Protein AF-A0A535V339-F1 (afdb_monomer_lite)

Radius of gyration: 13.51 Å; chains: 1; bounding box: 35×16×36 Å

Foldseek 3Di:
DDPDADEAEEAPPPVVVVVVCVVVPHPYYDHQDPDPVVNVVVVVVVVCCVQPPDADPVRVRDDPD

Secondary structure (DSSP, 8-state):
------EEEE-TT-HHHHHHHHHTT-SEEEEPPSSHHHHHHHHHHHHHIIIII---TT-TT----

Structure (mmCIF, N/CA/C/O backbone):
data_AF-A0A535V339-F1
#
_entry.id   AF-A0A535V339-F1
#
loop_
_atom_site.group_PDB
_atom_site.id
_atom_site.type_symbol
_atom_site.label_atom_id
_atom_site.label_alt_id
_atom_site.label_comp_id
_atom_site.label_asym_id
_atom_site.label_entity_id
_atom_site.label_seq_id
_atom_site.pdbx_PDB_ins_code
_atom_site.Cartn_x
_atom_site.Cartn_y
_atom_site.Cartn_z
_atom_site.occupancy
_atom_site.B_iso_or_equiv
_atom_site.auth_seq_id
_atom_site.auth_comp_id
_atom_site.auth_asym_id
_atom_site.auth_atom_id
_atom_site.pdbx_PDB_model_num
ATOM 1 N N . MET A 1 1 ? -7.569 -0.170 -24.097 1.00 48.72 1 MET A N 1
ATOM 2 C CA . MET A 1 1 ? -7.370 0.622 -22.861 1.00 48.72 1 MET A CA 1
ATOM 3 C C . MET A 1 1 ? -6.038 0.220 -22.242 1.00 48.72 1 MET A C 1
ATOM 5 O O . MET A 1 1 ? -5.761 -0.970 -22.181 1.00 48.72 1 MET A O 1
ATOM 9 N N . ARG A 1 2 ? -5.190 1.178 -21.841 1.00 56.12 2 ARG A N 1
ATOM 10 C CA . ARG A 1 2 ? -3.969 0.889 -21.065 1.00 56.12 2 ARG A CA 1
ATOM 11 C C . ARG A 1 2 ? -4.386 0.619 -19.620 1.00 56.12 2 ARG A C 1
ATOM 13 O O . ARG A 1 2 ? -4.963 1.498 -18.992 1.00 56.12 2 ARG A O 1
ATOM 20 N N . HIS A 1 3 ? -4.110 -0.578 -19.111 1.00 69.81 3 HIS A N 1
ATOM 21 C CA . HIS A 1 3 ? -4.269 -0.890 -17.691 1.00 6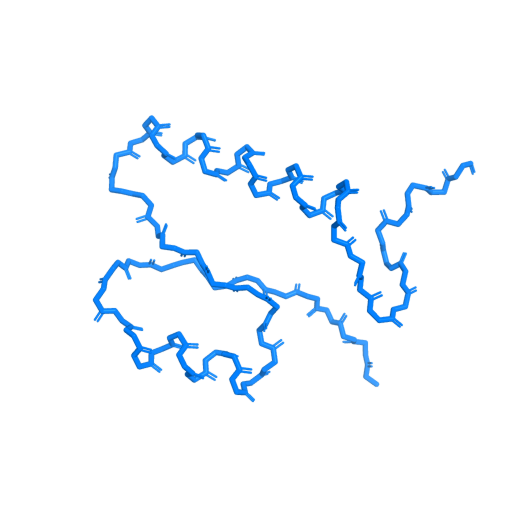9.81 3 HIS A CA 1
ATOM 22 C C . HIS A 1 3 ? -3.164 -0.174 -16.914 1.00 69.81 3 HIS A C 1
ATOM 24 O O . HIS A 1 3 ? -2.044 -0.673 -16.823 1.00 69.81 3 HIS A O 1
ATOM 30 N N . ILE A 1 4 ? -3.464 1.025 -16.417 1.00 75.25 4 ILE A N 1
ATOM 31 C CA . ILE A 1 4 ? -2.586 1.732 -15.488 1.00 75.25 4 ILE A CA 1
ATOM 32 C C . ILE A 1 4 ? -2.854 1.137 -14.106 1.00 75.25 4 ILE A C 1
ATOM 34 O O . ILE A 1 4 ? -3.991 1.216 -13.634 1.00 75.25 4 ILE A O 1
ATOM 38 N N . PRO A 1 5 ? -1.860 0.509 -13.465 1.00 75.44 5 PRO A N 1
ATOM 39 C CA . PRO A 1 5 ? -2.060 0.016 -12.122 1.00 75.44 5 PRO A CA 1
ATOM 40 C C . PRO A 1 5 ? -2.199 1.193 -11.156 1.00 75.44 5 PRO A C 1
ATOM 42 O O . PRO A 1 5 ? -1.435 2.154 -11.220 1.00 75.44 5 PRO A O 1
ATOM 45 N N . PHE A 1 6 ? -3.156 1.096 -10.241 1.00 84.12 6 PHE A N 1
ATOM 46 C CA . PHE A 1 6 ? -3.302 2.044 -9.145 1.00 84.12 6 PHE A CA 1
ATOM 47 C C . PHE A 1 6 ? -3.488 1.298 -7.824 1.00 84.12 6 PHE A C 1
ATOM 49 O O . PHE A 1 6 ? -4.043 0.193 -7.783 1.00 84.12 6 PHE A O 1
ATOM 56 N N . VAL A 1 7 ? -2.995 1.924 -6.757 1.00 86.88 7 VAL A N 1
ATOM 57 C CA . VAL A 1 7 ? -3.130 1.476 -5.369 1.00 86.88 7 VAL A CA 1
ATOM 58 C C . VAL A 1 7 ? -4.064 2.423 -4.651 1.00 86.88 7 VAL A C 1
ATOM 60 O O . VAL A 1 7 ? -3.942 3.639 -4.785 1.00 86.88 7 VAL A O 1
ATOM 63 N N . ILE A 1 8 ? -4.965 1.862 -3.859 1.00 90.00 8 ILE A N 1
ATOM 64 C CA . ILE A 1 8 ? -5.775 2.642 -2.930 1.00 90.00 8 ILE A CA 1
ATOM 65 C C . ILE A 1 8 ? -5.008 2.740 -1.613 1.00 90.00 8 ILE A C 1
ATOM 67 O O . ILE A 1 8 ? -4.635 1.713 -1.053 1.00 90.00 8 ILE A O 1
ATOM 71 N N . PHE A 1 9 ? -4.766 3.962 -1.138 1.00 91.00 9 PHE A N 1
ATOM 72 C CA . PHE A 1 9 ? -4.069 4.242 0.117 1.00 91.00 9 PHE A CA 1
ATOM 73 C C . PHE A 1 9 ? -4.963 5.090 1.026 1.00 91.00 9 PHE A C 1
ATOM 75 O O . PHE A 1 9 ? -5.077 6.299 0.827 1.00 91.00 9 PHE A O 1
ATOM 82 N N . THR A 1 10 ? -5.647 4.456 1.981 1.00 88.25 10 THR A N 1
ATOM 83 C CA . THR A 1 10 ? -6.670 5.110 2.822 1.00 88.25 10 THR A CA 1
ATOM 84 C C . THR A 1 10 ? -6.659 4.585 4.258 1.00 88.25 10 THR A C 1
ATOM 86 O O . THR A 1 10 ? -6.047 3.560 4.543 1.00 88.25 10 THR A O 1
ATOM 89 N N . SER A 1 11 ? -7.301 5.295 5.182 1.00 86.31 11 SER A N 1
ATOM 90 C CA . SER A 1 11 ? -7.371 4.932 6.602 1.00 86.31 11 SER A CA 1
ATOM 91 C C . SER A 1 11 ? -8.113 3.608 6.844 1.00 86.31 11 SER A C 1
ATOM 93 O O . SER A 1 11 ? -8.909 3.144 6.026 1.00 86.31 11 SER A O 1
ATOM 95 N N . ALA A 1 12 ? -7.866 2.996 8.004 1.00 81.00 12 ALA A N 1
ATOM 96 C CA . ALA A 1 12 ? -8.583 1.799 8.438 1.00 81.00 12 ALA A CA 1
ATOM 97 C C . ALA A 1 12 ? -10.094 2.062 8.620 1.00 81.00 12 ALA A 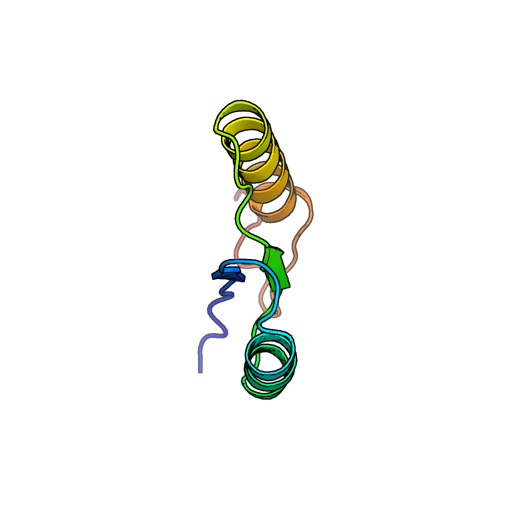C 1
ATOM 99 O O . ALA A 1 12 ? -10.515 3.195 8.850 1.00 81.00 12 ALA A O 1
ATOM 100 N N . GLY A 1 13 ? -10.907 1.002 8.545 1.00 80.25 13 GLY A N 1
ATOM 101 C CA . GLY A 1 13 ? -12.362 1.070 8.758 1.00 80.25 13 GLY A CA 1
ATOM 102 C C . GLY A 1 13 ? -13.198 1.338 7.501 1.00 80.25 13 GLY A C 1
ATOM 103 O O . GLY A 1 13 ? -14.402 1.548 7.602 1.00 80.25 13 GLY A O 1
ATOM 104 N N . GLN A 1 14 ? -12.587 1.310 6.313 1.00 82.62 14 GLN A N 1
ATOM 105 C CA . GLN A 1 14 ? -13.269 1.539 5.033 1.00 82.62 14 GLN A CA 1
ATOM 106 C C . GLN A 1 14 ? -13.325 0.286 4.145 1.00 82.62 14 GLN A C 1
ATOM 108 O O . GLN A 1 14 ? -13.070 0.325 2.943 1.00 82.62 14 GLN A O 1
ATOM 113 N N . GLU A 1 15 ? -13.703 -0.856 4.721 1.00 81.00 15 GLU A N 1
ATOM 114 C CA . GLU A 1 15 ? -13.775 -2.145 4.008 1.00 81.00 15 GLU A CA 1
ATOM 115 C C . GLU A 1 15 ? -14.712 -2.117 2.790 1.00 81.00 15 GLU A C 1
ATOM 117 O O . GLU A 1 15 ? -14.432 -2.751 1.771 1.00 81.00 15 GLU A O 1
ATOM 122 N N . GLY A 1 16 ? -15.784 -1.320 2.840 1.00 86.44 16 GLY A N 1
ATOM 123 C CA . GLY A 1 16 ? -16.660 -1.100 1.685 1.00 86.44 16 GLY A CA 1
ATOM 124 C C . GLY A 1 16 ? -15.941 -0.440 0.501 1.00 86.44 16 GLY A C 1
ATOM 125 O O . GLY A 1 16 ? -16.181 -0.806 -0.653 1.00 86.44 16 GLY A O 1
ATOM 126 N N . GLU A 1 17 ? -15.018 0.488 0.770 1.00 85.75 17 GLU A N 1
ATOM 127 C CA . GLU A 1 17 ? -14.214 1.147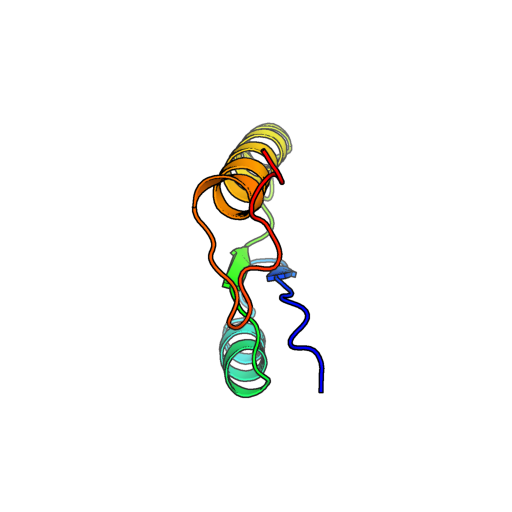 -0.262 1.00 85.75 17 GLU A CA 1
ATOM 128 C C . GLU A 1 17 ? -13.164 0.205 -0.844 1.00 85.75 17 GLU A C 1
ATOM 130 O O . GLU A 1 17 ? -12.980 0.180 -2.061 1.00 85.75 17 GLU A O 1
ATOM 135 N N . MET A 1 18 ? -12.548 -0.632 -0.007 1.00 88.38 18 MET A N 1
ATOM 136 C CA . MET A 1 18 ? -11.636 -1.687 -0.451 1.00 88.38 18 MET A CA 1
ATOM 137 C C . MET A 1 18 ? -12.322 -2.626 -1.451 1.00 88.38 18 MET A C 1
ATOM 139 O O . MET A 1 18 ? -11.837 -2.814 -2.569 1.00 88.38 18 MET A O 1
ATOM 143 N N . VAL A 1 19 ? -13.479 -3.186 -1.078 1.00 90.25 19 VAL A N 1
ATOM 144 C CA . VAL A 1 19 ? -14.233 -4.114 -1.937 1.00 90.25 19 VAL A CA 1
ATOM 145 C C . VAL A 1 19 ? -14.646 -3.434 -3.241 1.00 90.25 19 VAL A C 1
ATOM 147 O O . VAL A 1 19 ? -14.523 -4.021 -4.319 1.00 90.25 19 VAL A O 1
ATOM 150 N N . ARG A 1 20 ? -15.119 -2.185 -3.170 1.00 90.81 20 ARG A N 1
ATOM 151 C CA . ARG A 1 20 ? -15.480 -1.404 -4.359 1.00 90.81 20 ARG A CA 1
ATOM 152 C C . ARG A 1 20 ? -14.269 -1.147 -5.257 1.00 90.81 20 ARG A C 1
ATOM 154 O O . ARG A 1 20 ? -14.386 -1.287 -6.469 1.00 90.81 20 ARG A O 1
ATOM 161 N N . GLY A 1 21 ? -13.122 -0.815 -4.678 1.00 88.88 21 GLY A N 1
ATOM 162 C CA . GLY A 1 21 ? -11.874 -0.575 -5.391 1.00 88.88 21 GLY A CA 1
ATOM 163 C C . GLY A 1 21 ? -11.421 -1.775 -6.213 1.00 88.88 21 GLY A C 1
ATOM 164 O O . GLY A 1 21 ? -11.172 -1.645 -7.411 1.00 88.88 21 GLY A O 1
ATOM 165 N N . TYR A 1 22 ? -11.401 -2.962 -5.602 1.00 88.56 22 TYR A N 1
ATOM 166 C CA . TYR A 1 22 ? -11.056 -4.192 -6.316 1.00 88.56 22 TYR A CA 1
ATOM 167 C C . TYR A 1 22 ? -12.052 -4.519 -7.436 1.00 88.56 22 TYR A C 1
ATOM 169 O O . TYR A 1 22 ? -11.632 -4.888 -8.531 1.00 88.56 22 TYR A O 1
ATOM 177 N N . LYS A 1 23 ? -13.359 -4.297 -7.229 1.00 89.75 23 LYS A N 1
ATOM 178 C CA . LYS A 1 23 ? -14.372 -4.456 -8.294 1.00 89.75 23 LYS A CA 1
ATOM 179 C C . LYS A 1 23 ? -14.153 -3.514 -9.483 1.00 89.75 23 LYS A C 1
ATOM 181 O O . LYS A 1 23 ? -14.521 -3.861 -10.600 1.00 89.75 23 LYS A O 1
ATOM 186 N N . LEU A 1 24 ? -13.567 -2.340 -9.250 1.00 88.31 24 LEU A N 1
ATOM 187 C CA . LEU A 1 24 ? -13.249 -1.348 -10.283 1.00 88.31 24 LEU A CA 1
ATOM 188 C C . LEU A 1 24 ? -11.868 -1.563 -10.931 1.00 88.31 24 LEU A C 1
ATOM 190 O O . LEU A 1 24 ? -11.473 -0.776 -11.789 1.00 88.31 24 LEU A O 1
ATOM 194 N N . GLY A 1 25 ? -11.142 -2.619 -10.552 1.00 85.75 25 GLY A N 1
ATOM 195 C CA . GLY A 1 25 ? -9.853 -2.969 -11.150 1.00 85.75 25 GLY A CA 1
ATOM 196 C C . GLY A 1 25 ? -8.632 -2.388 -10.436 1.00 85.75 25 GLY A C 1
ATOM 197 O O . GLY A 1 25 ? -7.568 -2.296 -11.051 1.00 85.75 25 GLY A O 1
ATOM 198 N N . ALA A 1 26 ? -8.754 -2.004 -9.160 1.00 87.50 26 ALA A N 1
ATOM 199 C CA . ALA A 1 26 ? -7.587 -1.677 -8.345 1.00 87.50 26 ALA A CA 1
ATOM 200 C C . ALA A 1 26 ? -6.634 -2.875 -8.275 1.00 87.50 26 ALA A C 1
ATOM 202 O O . ALA A 1 26 ? -7.060 -4.022 -8.134 1.00 87.50 26 ALA A O 1
ATOM 203 N N . ASN A 1 27 ? -5.334 -2.602 -8.355 1.00 86.44 27 ASN A N 1
ATOM 204 C CA . ASN A 1 27 ? -4.330 -3.657 -8.296 1.00 86.44 27 ASN A CA 1
ATOM 205 C C . ASN A 1 27 ? -4.006 -4.050 -6.850 1.00 86.44 27 ASN A C 1
ATOM 207 O O . ASN A 1 27 ? -3.712 -5.209 -6.572 1.00 86.44 27 ASN A O 1
ATOM 211 N N . SER A 1 28 ? -4.063 -3.093 -5.923 1.00 87.31 28 SER A N 1
ATOM 212 C CA . SER A 1 28 ? -3.835 -3.334 -4.498 1.00 87.31 28 SER A CA 1
ATOM 213 C C . SER A 1 28 ? -4.534 -2.283 -3.636 1.00 87.31 28 SER A C 1
ATOM 215 O O . SER A 1 28 ? -4.860 -1.185 -4.096 1.00 87.31 28 SER A O 1
ATOM 217 N N . TYR A 1 29 ? -4.710 -2.618 -2.362 1.00 90.75 29 TYR A N 1
ATOM 218 C CA . TYR A 1 29 ? -5.223 -1.745 -1.313 1.00 90.75 29 TYR A CA 1
ATOM 219 C C . TYR A 1 29 ? -4.248 -1.758 -0.136 1.00 90.75 29 TYR A C 1
ATOM 221 O O . TYR A 1 29 ? -3.847 -2.829 0.316 1.00 90.75 29 TYR A O 1
ATOM 229 N N . VAL A 1 30 ? -3.874 -0.581 0.358 1.00 91.31 30 VAL A N 1
ATOM 230 C CA . VAL A 1 30 ? -2.976 -0.406 1.499 1.00 91.31 30 VAL A CA 1
ATOM 231 C C . VAL A 1 30 ? -3.620 0.533 2.508 1.00 91.31 30 VAL A C 1
ATOM 233 O O . VAL A 1 30 ? -4.075 1.625 2.169 1.00 91.31 30 VAL A O 1
ATOM 236 N N . VAL A 1 31 ? -3.643 0.104 3.767 1.00 91.00 31 VAL A N 1
ATOM 237 C CA . VAL A 1 31 ? -4.099 0.950 4.868 1.00 91.00 31 VAL A CA 1
ATOM 238 C C . VAL A 1 31 ? -3.018 1.981 5.172 1.00 91.00 31 VAL A C 1
ATOM 240 O O . VAL A 1 31 ? -1.857 1.625 5.364 1.00 91.00 31 VAL A O 1
ATOM 243 N N . LYS A 1 32 ? -3.396 3.257 5.222 1.00 89.81 32 LYS A N 1
ATOM 244 C CA . LYS A 1 32 ? -2.515 4.354 5.603 1.00 89.81 32 LYS A CA 1
ATOM 245 C C . LYS A 1 32 ? -2.053 4.160 7.052 1.00 89.81 32 LYS A C 1
ATOM 247 O O . LYS A 1 32 ? -2.907 4.157 7.941 1.00 89.81 32 LYS A O 1
ATOM 252 N N . PRO A 1 33 ? -0.739 4.032 7.301 1.00 91.19 33 PRO A N 1
ATOM 253 C CA . PRO A 1 33 ? -0.211 3.958 8.654 1.00 91.19 33 PRO A CA 1
ATOM 254 C C . PRO A 1 33 ? -0.524 5.238 9.423 1.00 91.19 33 PRO A C 1
ATOM 256 O O . PRO A 1 33 ? -0.544 6.332 8.852 1.00 91.19 33 PRO A O 1
ATOM 259 N N . VAL A 1 34 ? -0.809 5.080 10.712 1.00 88.75 34 VAL A N 1
ATOM 260 C CA . VAL A 1 34 ? -1.190 6.193 11.590 1.00 88.75 34 VAL A CA 1
ATOM 261 C C . VAL A 1 34 ? 0.047 6.971 12.031 1.00 88.75 34 VAL A C 1
ATOM 263 O O . VAL A 1 34 ? 0.007 8.198 12.094 1.00 88.75 34 VAL A O 1
ATOM 266 N N . ASP A 1 35 ? 1.143 6.266 12.302 1.00 91.75 35 ASP A N 1
ATOM 267 C CA . ASP A 1 35 ? 2.418 6.840 12.708 1.00 91.75 35 ASP A CA 1
ATOM 268 C C . ASP A 1 35 ? 3.385 7.016 11.524 1.00 91.75 35 ASP A C 1
ATOM 270 O O . ASP A 1 35 ? 3.306 6.344 10.491 1.00 91.75 35 ASP A O 1
ATOM 274 N N . PHE A 1 36 ? 4.294 7.981 11.673 1.00 87.94 36 PHE A N 1
ATOM 275 C CA . PHE A 1 36 ? 5.218 8.376 10.612 1.00 87.94 36 PHE A CA 1
ATOM 276 C C . PHE A 1 36 ? 6.301 7.321 10.339 1.00 87.94 36 PHE A C 1
ATOM 278 O O . PHE A 1 36 ? 6.702 7.136 9.192 1.00 87.94 36 PHE A O 1
ATOM 285 N N . GLU A 1 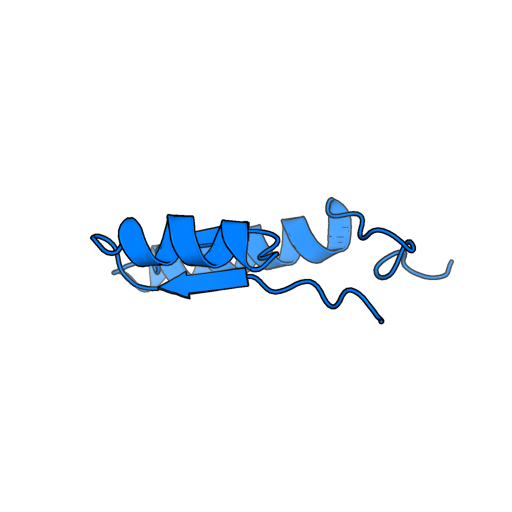37 ? 6.746 6.607 11.371 1.00 90.94 37 GLU A N 1
ATOM 286 C CA . GLU A 1 37 ? 7.778 5.571 11.257 1.00 90.94 37 GLU A CA 1
ATOM 287 C C . GLU A 1 37 ? 7.265 4.389 10.417 1.00 90.94 37 GLU A C 1
ATOM 289 O O . GLU A 1 37 ? 7.897 3.993 9.435 1.00 90.94 37 GLU A O 1
ATOM 294 N N . CYS A 1 38 ? 6.055 3.902 10.703 1.0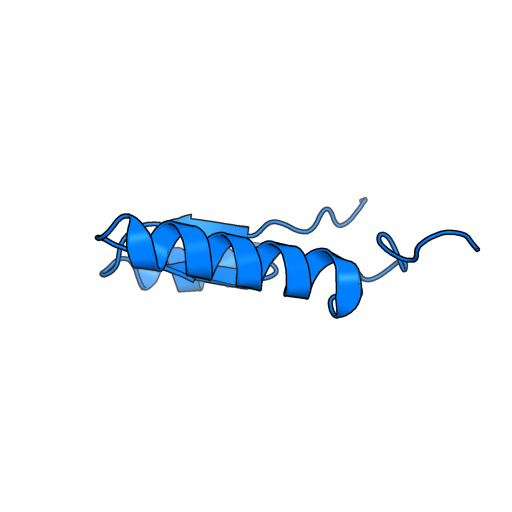0 90.06 38 CYS A N 1
ATOM 295 C CA . CYS A 1 38 ? 5.373 2.891 9.898 1.00 90.06 38 CYS A CA 1
ATOM 296 C C . CYS A 1 38 ? 5.009 3.415 8.507 1.00 90.06 38 CYS A C 1
ATOM 298 O O . CYS A 1 38 ? 4.971 2.632 7.555 1.00 90.06 38 CYS A O 1
ATOM 300 N N . PHE A 1 39 ? 4.741 4.716 8.353 1.00 91.19 39 PHE A N 1
ATOM 301 C CA . PHE A 1 39 ? 4.521 5.320 7.040 1.00 91.19 39 PHE A CA 1
ATOM 302 C C . PHE A 1 39 ? 5.757 5.201 6.145 1.00 91.19 39 PHE A C 1
ATOM 304 O O . PHE A 1 39 ? 5.628 4.730 5.012 1.00 91.19 39 PHE A O 1
ATOM 311 N N . GLU A 1 40 ? 6.941 5.582 6.637 1.00 94.38 40 GLU A N 1
ATOM 312 C CA . GLU A 1 40 ? 8.176 5.491 5.853 1.00 94.38 40 GLU A CA 1
ATOM 313 C C . GLU A 1 40 ? 8.455 4.042 5.431 1.00 94.38 40 GLU A C 1
ATOM 315 O O . GLU A 1 40 ? 8.708 3.771 4.251 1.00 94.38 40 GLU A O 1
ATOM 320 N N . ASP A 1 41 ? 8.336 3.101 6.370 1.00 94.31 41 ASP A N 1
ATOM 321 C CA . ASP A 1 41 ? 8.559 1.685 6.094 1.00 94.31 41 ASP A CA 1
ATOM 322 C C . ASP A 1 41 ? 7.538 1.128 5.086 1.00 94.31 41 ASP A C 1
ATOM 324 O O . ASP A 1 41 ? 7.905 0.486 4.100 1.00 94.31 41 ASP A O 1
ATOM 328 N N . THR A 1 42 ? 6.257 1.474 5.236 1.00 93.19 42 THR A N 1
ATOM 329 C CA . THR A 1 42 ? 5.194 1.053 4.308 1.00 93.19 42 THR A CA 1
ATOM 330 C C . THR A 1 42 ? 5.438 1.571 2.892 1.00 93.19 42 THR A C 1
ATOM 332 O O . THR A 1 42 ? 5.301 0.821 1.921 1.00 93.19 42 THR A O 1
ATOM 335 N N . VAL A 1 43 ? 5.835 2.838 2.738 1.00 90.88 43 VAL A N 1
ATOM 336 C CA . VAL A 1 43 ? 6.151 3.421 1.424 1.00 90.88 43 VAL A CA 1
ATOM 337 C C . VAL A 1 43 ? 7.392 2.760 0.815 1.00 90.88 43 VAL A C 1
ATOM 339 O O . VAL A 1 43 ? 7.419 2.467 -0.389 1.00 90.88 43 VAL A O 1
ATOM 342 N N . ARG A 1 44 ? 8.408 2.455 1.630 1.00 92.06 44 ARG A N 1
ATOM 343 C CA . ARG A 1 44 ? 9.605 1.724 1.193 1.00 92.06 44 ARG A CA 1
ATOM 344 C C . ARG A 1 44 ? 9.258 0.317 0.705 1.00 92.06 44 ARG A C 1
ATOM 346 O O . ARG A 1 44 ? 9.717 -0.087 -0.364 1.00 92.06 44 ARG A O 1
ATOM 353 N N . GLN A 1 45 ? 8.408 -0.411 1.422 1.00 91.75 45 GLN A N 1
ATOM 354 C CA . GLN A 1 45 ? 7.942 -1.734 1.009 1.00 91.75 45 GLN A CA 1
ATOM 355 C C . GLN A 1 45 ? 7.107 -1.676 -0.278 1.00 91.75 45 GLN A C 1
ATOM 357 O O . GLN A 1 45 ? 7.345 -2.457 -1.203 1.00 91.75 45 GLN A O 1
ATOM 362 N N . LEU A 1 46 ? 6.185 -0.712 -0.373 1.00 89.88 46 LEU A N 1
ATOM 363 C CA . LEU A 1 46 ? 5.358 -0.477 -1.555 1.00 89.88 46 LEU A CA 1
ATOM 364 C C . LEU A 1 46 ? 6.210 -0.212 -2.798 1.00 89.88 46 LEU A C 1
ATOM 366 O O . LEU A 1 46 ? 6.076 -0.918 -3.795 1.00 89.88 46 LEU A O 1
ATOM 370 N N . SER A 1 47 ? 7.111 0.770 -2.743 1.00 87.81 47 SER A N 1
ATOM 371 C CA . SER A 1 47 ? 7.996 1.104 -3.869 1.00 87.81 47 SER A CA 1
ATOM 372 C C . SER A 1 47 ? 8.812 -0.107 -4.339 1.00 87.81 47 SER A C 1
ATOM 374 O O . SER A 1 47 ? 8.881 -0.399 -5.533 1.00 87.81 47 S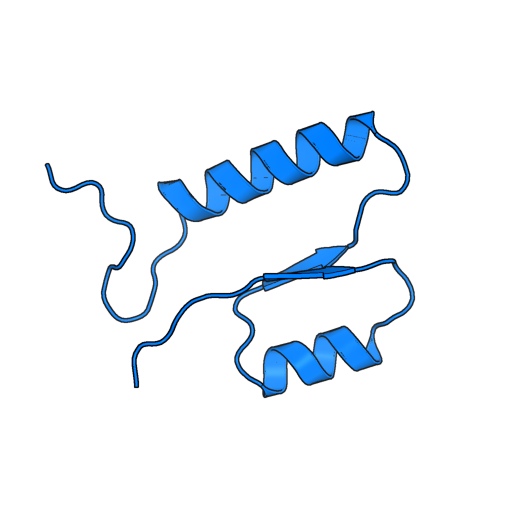ER A O 1
ATOM 376 N N . SER A 1 48 ? 9.346 -0.872 -3.389 1.00 88.75 48 SER A N 1
ATOM 377 C CA . SER A 1 48 ? 10.055 -2.129 -3.615 1.00 88.75 48 SER A CA 1
ATOM 378 C C . SER A 1 48 ? 9.196 -3.179 -4.334 1.00 88.75 48 SER A C 1
ATOM 380 O O . SER A 1 48 ? 9.640 -3.765 -5.324 1.00 88.75 48 SER A O 1
ATOM 382 N N . TYR A 1 49 ? 7.967 -3.406 -3.864 1.00 86.06 49 TYR A N 1
ATOM 383 C CA . TYR A 1 49 ? 7.020 -4.332 -4.487 1.00 86.06 49 TYR A CA 1
ATOM 384 C C . TYR A 1 49 ? 6.716 -3.924 -5.932 1.00 86.06 49 TYR A C 1
ATOM 386 O O . TYR A 1 49 ? 6.826 -4.745 -6.844 1.00 86.06 49 TYR A O 1
ATOM 394 N N . TRP A 1 50 ? 6.393 -2.648 -6.145 1.00 80.94 50 TRP A N 1
ATOM 395 C CA . TRP A 1 50 ? 6.000 -2.127 -7.450 1.00 80.94 50 TRP A CA 1
ATOM 396 C C . TRP A 1 50 ? 7.106 -2.242 -8.488 1.00 80.94 50 TRP A C 1
ATOM 398 O O . TRP A 1 50 ? 6.849 -2.708 -9.592 1.00 80.94 50 TRP A O 1
ATOM 408 N N . VAL A 1 51 ? 8.330 -1.856 -8.134 1.00 80.38 51 VAL A N 1
ATOM 409 C CA . VAL A 1 51 ? 9.447 -1.822 -9.086 1.00 80.38 51 VAL A CA 1
ATOM 410 C C . VAL A 1 51 ? 10.035 -3.210 -9.332 1.00 80.38 51 VAL A C 1
ATOM 412 O O . VAL A 1 51 ? 10.447 -3.507 -10.449 1.00 80.38 51 VAL A O 1
ATOM 415 N N . ARG A 1 52 ? 10.106 -4.069 -8.306 1.00 82.38 52 ARG A N 1
ATOM 416 C CA . ARG A 1 52 ? 10.859 -5.331 -8.409 1.00 82.38 52 ARG A CA 1
ATOM 417 C C . ARG A 1 52 ? 9.996 -6.563 -8.631 1.00 82.38 52 ARG A C 1
ATOM 419 O O . ARG A 1 52 ? 10.468 -7.522 -9.234 1.00 82.38 52 ARG A O 1
ATOM 426 N N . LEU A 1 53 ? 8.781 -6.581 -8.087 1.00 80.31 53 LEU A N 1
ATOM 427 C CA . LEU A 1 53 ? 7.969 -7.798 -8.015 1.00 80.31 53 LEU A CA 1
ATOM 428 C C . LEU A 1 53 ? 6.731 -7.726 -8.903 1.00 80.31 53 LEU A C 1
ATOM 430 O O . LEU A 1 53 ? 6.364 -8.730 -9.515 1.00 80.31 53 LEU A O 1
ATOM 434 N N . ASN A 1 54 ? 6.083 -6.563 -8.981 1.00 81.12 54 ASN A N 1
ATOM 435 C CA . ASN A 1 54 ? 4.823 -6.458 -9.691 1.00 81.12 54 ASN A CA 1
ATOM 436 C C . ASN A 1 54 ? 4.994 -6.578 -11.214 1.00 81.12 54 ASN A C 1
ATOM 438 O O . ASN A 1 54 ? 5.876 -5.975 -11.826 1.00 81.12 54 ASN A O 1
ATOM 442 N N . ARG A 1 55 ? 4.089 -7.331 -11.846 1.00 75.31 55 ARG A N 1
ATOM 443 C CA . ARG A 1 55 ? 4.019 -7.506 -13.298 1.00 75.31 55 ARG A CA 1
ATOM 444 C C . ARG A 1 55 ? 2.626 -7.136 -13.776 1.00 75.31 55 ARG A C 1
ATOM 446 O O . ARG A 1 55 ? 1.659 -7.849 -13.530 1.00 75.31 55 ARG A O 1
ATOM 453 N N . GLY A 1 56 ? 2.531 -6.012 -14.480 1.00 74.69 56 GLY A N 1
ATOM 454 C CA . GLY A 1 56 ? 1.289 -5.614 -15.131 1.00 74.69 56 GLY A CA 1
ATOM 455 C C . GLY A 1 56 ? 1.004 -6.439 -16.399 1.00 74.69 56 GLY A C 1
ATOM 456 O O . GLY A 1 56 ? 1.930 -7.027 -16.962 1.00 74.69 56 GLY A O 1
ATOM 457 N N . PRO A 1 57 ? -0.238 -6.409 -16.918 1.00 69.12 57 PRO A N 1
ATOM 458 C CA . PRO A 1 57 ? -0.683 -7.236 -18.049 1.00 69.12 57 PRO A CA 1
ATOM 459 C C . PRO A 1 57 ? 0.066 -7.023 -19.381 1.00 69.12 57 PRO A C 1
ATOM 461 O O . PRO A 1 57 ? -0.184 -7.745 -20.337 1.00 69.12 57 PRO A O 1
ATOM 464 N N . GLY A 1 58 ? 0.977 -6.044 -19.456 1.00 68.38 58 GLY A N 1
ATOM 465 C CA . GLY A 1 58 ? 1.830 -5.774 -20.619 1.00 68.38 58 GLY A CA 1
ATOM 466 C C . GLY A 1 58 ? 3.316 -5.575 -20.293 1.00 68.38 58 GLY A C 1
ATOM 467 O O . GLY A 1 58 ? 4.026 -5.003 -21.107 1.00 68.38 58 GLY A O 1
ATOM 468 N N . GLY A 1 59 ? 3.797 -5.976 -19.106 1.00 68.75 59 GLY A N 1
ATOM 469 C CA . GLY A 1 59 ? 5.228 -5.877 -18.760 1.00 68.75 59 GLY A CA 1
ATOM 470 C C . GLY A 1 59 ? 5.745 -4.471 -18.407 1.00 68.75 59 GLY A C 1
ATOM 471 O O . GLY A 1 59 ? 6.950 -4.255 -18.404 1.00 68.75 59 GLY A O 1
ATOM 472 N N . TRP A 1 60 ? 4.851 -3.535 -18.067 1.00 63.62 60 TRP A N 1
ATOM 473 C CA . TRP A 1 60 ? 5.073 -2.081 -17.915 1.00 63.62 60 TRP A CA 1
ATOM 474 C C . TRP A 1 60 ? 6.237 -1.589 -17.026 1.00 63.62 60 TRP A C 1
ATOM 476 O O . TRP A 1 60 ? 6.505 -0.391 -17.035 1.00 63.62 60 TRP A O 1
ATOM 486 N N . LEU A 1 61 ? 6.886 -2.450 -16.238 1.00 60.03 61 LEU A N 1
ATOM 487 C CA . LEU A 1 61 ? 7.891 -2.070 -15.232 1.00 60.03 61 LEU A CA 1
ATOM 488 C C . LEU A 1 61 ? 9.195 -2.875 -15.328 1.00 60.03 61 LEU A C 1
ATOM 490 O O . LEU A 1 61 ? 9.993 -2.851 -14.396 1.00 60.03 61 LEU A O 1
ATOM 494 N N . GLN A 1 62 ? 9.447 -3.582 -16.435 1.00 58.12 62 GLN A N 1
ATOM 495 C CA . GLN A 1 62 ? 10.790 -4.128 -16.635 1.00 58.12 62 GLN A CA 1
ATOM 496 C C . GLN A 1 62 ? 11.771 -2.963 -16.826 1.00 58.12 62 GLN A C 1
ATOM 498 O O . GLN A 1 62 ? 11.518 -2.114 -17.686 1.00 58.12 62 GLN A O 1
ATOM 503 N N . PRO A 1 63 ? 12.883 -2.906 -16.069 1.00 52.72 63 PRO A N 1
ATOM 504 C CA . PRO A 1 63 ? 14.017 -2.108 -16.493 1.00 52.72 63 PRO A CA 1
ATOM 505 C C . PRO A 1 63 ? 14.385 -2.636 -17.876 1.00 52.72 63 PRO A C 1
ATOM 507 O O . PRO A 1 63 ? 14.691 -3.821 -18.021 1.00 52.72 63 PRO A O 1
ATOM 510 N N . SER A 1 64 ? 14.272 -1.795 -18.900 1.00 51.66 64 SER A N 1
ATOM 511 C CA . SER A 1 64 ? 14.948 -2.056 -20.162 1.00 51.66 64 SER A CA 1
ATOM 512 C C . SER A 1 64 ? 16.416 -2.266 -19.811 1.00 51.66 64 SER A C 1
ATOM 514 O O . SER A 1 64 ? 17.046 -1.343 -19.288 1.00 51.66 64 SER A O 1
ATOM 516 N N . GLY A 1 65 ? 16.897 -3.498 -19.987 1.00 52.75 65 GLY A N 1
ATOM 517 C CA . GLY A 1 65 ? 18.331 -3.758 -20.035 1.00 52.75 65 GLY A CA 1
ATOM 518 C C . GLY A 1 65 ? 18.994 -2.886 -21.089 1.00 52.75 65 GLY A C 1
ATOM 519 O O . GLY A 1 65 ? 18.297 -2.501 -22.059 1.00 52.75 65 GLY A O 1
#

Sequence (65 aa):
MRHIPFVIFTSAGQEGEMVRGYKLGANSYVVKPVDFECFEDTVRQLSSYWVRLNRGPGGWLQPSG

pLDDT: mean 81.92, std 11.81, range [48.72, 94.38]